Protein 2FMH (pdb70)

Secondary structure (DSSP, 8-state):
--TTPPEEEE-S-HHHHHHHHHHHHHTT---EEEESSHHHHHHHHTT----EEEEES--SSS-HHHHHHHHHHSTTTTT--EEEEESS--HHHHHHHHHHT-SEEEESS--HHHHHHHHHHHHHHHT-/--HHHHHHHT-

Structure (mmCIF, N/CA/C/O backbone):
data_2FMH
#
_entry.id   2FMH
#
_cell.length_a   197.802
_cell.length_b   197.802
_cell.length_c   197.802
_cell.angle_alpha   90.00
_cell.angle_beta   90.00
_cell.angle_gamma   90.00
#
_symmetry.space_group_name_H-M   'F 4 3 2'
#
loop_
_entity.id
_entity.type
_entity.pdbx_description
1 polymer 'Chemotaxis protein cheY'
2 polymer 'C-terminal 15-mer from Chemotaxis protein cheZ'
3 non-polymer 'MAGNESIUM ION'
4 non-polymer 'SULFATE ION'
5 non-polymer 'BERYLLIUM TRIFLUORIDE ION'
6 non-polymer 2-AMINO-2-HYDROXYMETHYL-PROPANE-1,3-DIOL
7 non-polymer GLYCEROL
8 water water
#
loop_
_atom_site.group_PDB
_atom_site.id
_atom_site.type_symbol
_atom_site.label_atom_id
_atom_site.label_alt_id
_atom_site.label_comp_id
_atom_site.label_asym_id
_atom_site.label_entity_id
_atom_site.label_seq_id
_atom_site.pdbx_PDB_ins_code
_atom_site.Cartn_x
_atom_site.Cartn_y
_atom_site.Cartn_z
_atom_site.occupancy
_atom_site.B_iso_or_equiv
_atom_site.auth_seq_id
_atom_site.auth_comp_id
_atom_site.auth_asym_id
_atom_site.auth_atom_id
_atom_site.pdbx_PDB_model_num
ATOM 1 N N . ALA A 1 2 ? 53.947 20.727 49.775 1.00 29.81 2 ALA A N 1
ATOM 2 C CA . ALA A 1 2 ? 53.393 21.067 48.443 1.00 29.33 2 ALA A CA 1
ATOM 3 C C . ALA A 1 2 ? 51.949 20.591 48.374 1.00 29.21 2 ALA A C 1
ATOM 4 O O . ALA A 1 2 ? 51.559 19.680 49.101 1.00 28.59 2 ALA A O 1
ATOM 6 N N . ASP A 1 3 ? 51.168 21.203 47.494 1.00 29.34 3 ASP A N 1
ATOM 7 C CA . ASP A 1 3 ? 49.755 20.896 47.394 1.00 30.21 3 ASP A CA 1
ATOM 8 C C . ASP A 1 3 ? 49.527 19.505 46.804 1.00 30.33 3 ASP A C 1
ATOM 9 O O . ASP A 1 3 ? 50.133 19.149 45.790 1.00 29.60 3 ASP A O 1
ATOM 14 N N . LYS A 1 4 ? 48.645 18.730 47.437 1.00 30.35 4 LYS A N 1
ATOM 15 C CA . LYS A 1 4 ? 48.230 17.423 46.885 1.00 30.21 4 LYS A CA 1
ATOM 16 C C . LYS A 1 4 ? 47.644 17.464 45.485 1.00 29.31 4 LYS A C 1
ATOM 17 O O . LYS A 1 4 ? 47.718 16.472 44.754 1.00 29.54 4 LYS A O 1
ATOM 23 N N . GLU A 1 5 ? 47.039 18.587 45.097 1.00 28.37 5 GLU A N 1
ATOM 24 C CA . GLU A 1 5 ? 46.452 18.685 43.763 1.00 28.77 5 GLU A CA 1
ATOM 25 C C . GLU A 1 5 ? 47.408 19.247 42.703 1.00 28.45 5 GLU A C 1
ATOM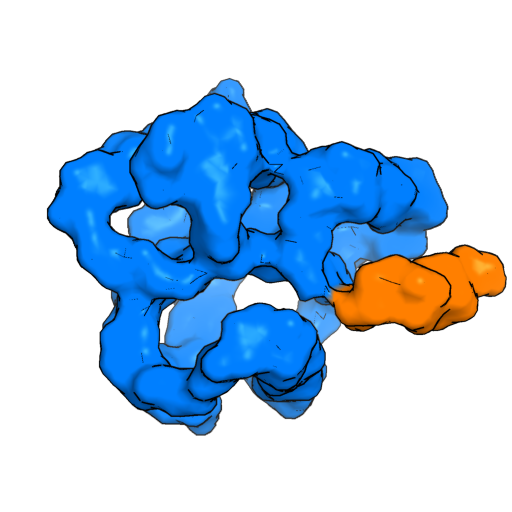 26 O O . GLU A 1 5 ? 46.989 19.540 41.580 1.00 28.10 5 GLU A O 1
ATOM 32 N N . LEU A 1 6 ? 48.677 19.413 43.060 1.00 28.25 6 LEU A N 1
ATOM 33 C CA . LEU A 1 6 ? 49.697 19.851 42.082 1.00 27.70 6 LEU A CA 1
ATOM 34 C C . LEU A 1 6 ? 49.568 18.985 40.838 1.00 27.10 6 LEU A C 1
ATOM 35 O O . LEU A 1 6 ? 49.519 17.761 40.953 1.00 26.84 6 LEU A O 1
ATOM 40 N N . LYS A 1 7 ? 49.476 19.607 39.660 1.00 26.38 7 LYS A N 1
ATOM 41 C CA . LYS A 1 7 ? 49.326 18.852 38.418 1.00 26.57 7 LYS A CA 1
ATOM 42 C C . LYS A 1 7 ? 50.685 18.467 37.792 1.00 25.97 7 LYS A C 1
ATOM 43 O O . LYS A 1 7 ? 51.509 19.340 37.451 1.00 25.01 7 LYS A O 1
ATOM 49 N N . PHE A 1 8 ? 50.896 17.160 37.647 1.00 24.58 8 PHE A N 1
ATOM 50 C CA . PHE A 1 8 ? 52.159 16.621 37.128 1.00 24.30 8 PHE A CA 1
ATOM 51 C C . PHE A 1 8 ? 52.008 16.223 35.676 1.00 24.47 8 PHE A C 1
ATOM 52 O O . PHE A 1 8 ? 50.969 15.701 35.274 1.00 24.62 8 PHE A O 1
ATOM 60 N N . LEU A 1 9 ? 53.060 16.432 34.885 1.00 24.37 9 LEU A N 1
ATOM 61 C CA . LEU A 1 9 ? 53.151 15.795 33.581 1.00 23.50 9 LEU A CA 1
ATOM 62 C C . LEU A 1 9 ? 54.292 14.799 33.640 1.00 23.51 9 LEU A C 1
ATOM 63 O O . LEU A 1 9 ? 55.412 15.159 33.993 1.00 23.04 9 LEU A O 1
ATOM 68 N N . VAL A 1 10 ? 53.993 13.543 33.313 1.00 23.32 10 VAL A N 1
ATOM 69 C CA . VAL A 1 10 ? 54.970 12.466 33.337 1.00 22.82 10 VAL A CA 1
ATOM 70 C C . VAL A 1 10 ? 55.316 12.160 31.882 1.00 23.04 10 VAL A C 1
ATOM 71 O O . VAL A 1 10 ? 54.429 11.826 31.084 1.00 23.36 10 VAL A O 1
ATOM 75 N N . VAL A 1 11 ? 56.589 12.316 31.529 1.00 22.02 11 VAL A N 1
ATOM 76 C CA . VAL A 1 11 ? 57.015 12.201 30.150 1.00 21.30 11 VAL A CA 1
ATOM 77 C C . VAL A 1 11 ? 57.989 11.029 29.991 1.00 21.55 11 VAL A C 1
ATOM 78 O O . VAL A 1 11 ? 59.022 10.985 30.627 1.00 20.27 11 VAL A O 1
ATOM 82 N N . ASP A 1 12 ? 57.641 10.064 29.136 1.00 21.56 12 ASP A N 1
ATOM 83 C CA . ASP A 1 12 ? 58.521 8.920 28.882 1.00 22.59 12 ASP A CA 1
ATOM 84 C C . ASP A 1 12 ? 57.987 8.283 27.615 1.00 23.36 12 ASP A C 1
ATOM 85 O O . ASP A 1 12 ? 56.782 8.256 27.408 1.00 23.04 12 ASP A O 1
ATOM 90 N N . ASP A 1 13 ? 58.881 7.793 26.765 1.00 25.07 13 ASP A N 1
ATOM 91 C CA . ASP A 1 13 ? 58.432 7.128 25.532 1.00 27.01 13 ASP A CA 1
ATOM 92 C C . ASP A 1 13 ? 57.930 5.677 25.775 1.00 27.80 13 ASP A C 1
ATOM 93 O O . ASP A 1 13 ? 57.377 5.033 24.867 1.00 28.43 13 ASP A O 1
ATOM 98 N N . PHE A 1 14 ? 58.115 5.177 26.993 1.00 28.10 14 PHE A N 1
ATOM 99 C CA . PHE A 1 14 ? 57.639 3.833 27.369 1.00 28.60 14 PHE A CA 1
ATOM 100 C C . PHE A 1 14 ? 56.418 3.959 28.237 1.00 27.85 14 PHE A C 1
ATOM 101 O O . PHE A 1 14 ? 56.488 4.503 29.336 1.00 26.57 14 PHE A O 1
ATOM 109 N N . SER A 1 15 ? 55.279 3.505 27.717 1.00 27.93 15 SER A N 1
ATOM 110 C CA . SER A 1 15 ? 53.996 3.649 28.417 1.00 28.20 15 SER A CA 1
ATOM 111 C C . SER A 1 15 ? 54.012 2.989 29.785 1.00 27.49 15 SER A C 1
ATOM 112 O O . SER A 1 15 ? 53.363 3.469 30.714 1.00 27.38 15 SER A O 1
ATOM 115 N N . THR A 1 16 ? 54.750 1.884 29.909 1.00 27.02 16 THR A N 1
ATOM 116 C CA . THR A 1 16 ? 54.811 1.160 31.173 1.00 26.21 16 THR A CA 1
ATOM 117 C C . THR A 1 16 ? 55.536 1.991 32.231 1.00 25.52 16 THR A C 1
ATOM 118 O O . THR A 1 16 ? 55.093 2.047 33.379 1.00 25.29 16 THR A O 1
ATOM 122 N N . MET A 1 17 ? 56.638 2.637 31.850 1.00 24.54 17 MET A N 1
ATOM 123 C CA . MET A 1 17 ? 57.331 3.519 32.792 1.00 24.43 17 MET A CA 1
ATOM 124 C C . MET A 1 17 ? 56.436 4.690 33.234 1.00 23.75 17 MET A C 1
ATOM 125 O O . MET A 1 17 ? 56.427 5.043 34.407 1.00 23.85 17 MET A O 1
ATOM 130 N N . ARG A 1 18 ? 55.680 5.291 32.311 1.00 23.29 18 ARG A N 1
ATOM 131 C CA . ARG A 1 18 ? 54.748 6.357 32.714 1.00 23.58 18 ARG A CA 1
ATOM 132 C C . ARG A 1 18 ? 53.705 5.879 33.710 1.00 24.71 18 ARG A C 1
ATOM 133 O O . ARG A 1 18 ? 53.398 6.566 34.687 1.00 24.44 18 ARG A O 1
ATOM 141 N N . ARG A 1 19 ? 53.145 4.699 33.447 1.00 25.23 19 ARG A N 1
ATOM 142 C CA . ARG A 1 19 ? 52.164 4.105 34.355 1.00 26.88 19 ARG A CA 1
ATOM 143 C C . ARG A 1 19 ? 52.778 3.918 35.731 1.00 25.43 19 ARG A C 1
ATOM 144 O O . ARG A 1 19 ? 52.148 4.230 36.750 1.00 25.38 19 ARG A O 1
ATOM 152 N N . ILE A 1 20 ? 54.011 3.410 35.766 1.00 24.31 20 ILE A N 1
ATOM 153 C CA . ILE A 1 20 ? 54.704 3.178 37.015 1.00 23.97 20 ILE A CA 1
ATOM 154 C C . ILE A 1 20 ? 54.923 4.479 37.812 1.00 23.78 20 ILE A C 1
ATOM 155 O O . ILE A 1 20 ? 54.669 4.542 39.005 1.00 23.68 20 ILE A O 1
ATOM 160 N N . VAL A 1 21 ? 55.404 5.517 37.139 1.00 23.27 21 VAL A N 1
ATOM 161 C CA . VAL A 1 21 ? 55.649 6.784 37.807 1.00 22.49 21 VAL A CA 1
ATOM 162 C C . VAL A 1 21 ? 54.335 7.377 38.322 1.00 23.22 21 VAL A C 1
ATOM 163 O O . VAL A 1 21 ? 54.273 7.874 39.429 1.00 22.48 21 VAL A O 1
ATOM 167 N N . ARG A 1 22 ? 53.300 7.336 37.488 1.00 24.66 22 ARG A N 1
ATOM 168 C CA . ARG A 1 22 ? 51.987 7.817 37.860 1.00 25.95 22 ARG A CA 1
ATOM 169 C C . ARG A 1 22 ? 51.459 7.084 39.101 1.00 26.62 22 ARG A C 1
ATOM 170 O O . ARG A 1 22 ? 50.848 7.709 39.986 1.00 25.71 22 ARG A O 1
ATOM 178 N N . ASN A 1 23 ? 51.683 5.764 39.145 1.00 26.19 23 ASN A N 1
ATOM 179 C CA . ASN A 1 23 ? 51.301 4.927 40.296 1.00 26.68 23 ASN A CA 1
ATOM 180 C C . ASN A 1 23 ? 52.090 5.288 41.552 1.00 26.36 23 ASN A C 1
ATOM 181 O O . ASN A 1 23 ? 51.542 5.292 42.647 1.00 26.07 23 ASN A O 1
ATOM 186 N N . LEU A 1 24 ? 53.379 5.587 41.399 1.00 24.72 24 LEU A N 1
ATOM 187 C CA . LEU A 1 24 ? 54.179 6.029 42.547 1.00 24.65 24 LEU A CA 1
ATOM 188 C C . LEU A 1 24 ? 53.681 7.379 43.053 1.00 24.38 24 LEU A C 1
ATOM 189 O O . LEU A 1 24 ? 53.542 7.577 44.256 1.00 25.16 24 LEU A O 1
ATOM 194 N N . LEU A 1 25 ? 53.418 8.303 42.131 1.00 24.31 25 LEU A N 1
ATOM 195 C CA . LEU A 1 25 ? 52.836 9.600 42.505 1.00 23.94 25 LEU A CA 1
ATOM 196 C C . LEU A 1 25 ? 51.550 9.408 43.328 1.00 24.87 25 LEU A C 1
ATOM 197 O O . LEU A 1 25 ? 51.416 9.971 44.418 1.00 24.81 25 LEU A O 1
ATOM 202 N N . LYS A 1 26 ? 50.641 8.581 42.819 1.00 25.95 26 LYS A N 1
ATOM 203 C CA . LYS A 1 26 ? 49.414 8.221 43.551 1.00 27.93 26 LYS A CA 1
ATOM 204 C C . LYS A 1 26 ? 49.686 7.676 44.953 1.00 28.07 26 LYS A C 1
ATOM 205 O O . LYS A 1 26 ? 49.019 8.060 45.925 1.00 28.68 26 LYS A O 1
ATOM 211 N N . GLU A 1 27 ? 50.655 6.771 45.064 1.00 28.32 27 GLU A N 1
ATOM 212 C CA . GLU A 1 27 ? 51.053 6.234 46.353 1.00 29.31 27 GLU A CA 1
ATOM 213 C C . GLU A 1 27 ? 51.460 7.318 47.366 1.00 28.51 27 GLU A C 1
ATOM 214 O O . GLU A 1 27 ? 51.277 7.153 48.573 1.00 28.92 27 GLU A O 1
ATOM 220 N N . LEU A 1 28 ? 52.005 8.427 46.859 1.00 27.60 28 LEU A N 1
ATOM 221 C CA . LEU A 1 28 ? 52.415 9.576 47.665 1.00 26.15 28 LEU A CA 1
ATOM 222 C C . LEU A 1 28 ? 51.289 10.590 47.873 1.00 26.29 28 LEU A C 1
ATOM 223 O O . LEU A 1 28 ? 51.488 11.595 48.558 1.00 26.43 28 LEU A O 1
ATOM 228 N N . GLY A 1 29 ? 50.145 10.371 47.231 1.00 25.93 29 GLY A N 1
ATOM 229 C CA . GLY A 1 29 ? 49.009 11.274 47.400 1.00 26.35 29 GLY A CA 1
ATOM 230 C C . GLY A 1 29 ? 48.789 12.275 46.289 1.00 26.72 29 GLY A C 1
ATOM 231 O O . GLY A 1 29 ? 47.884 13.111 46.385 1.00 27.12 29 GLY A O 1
ATOM 232 N N . PHE A 1 30 ? 49.622 12.214 45.246 1.00 26.31 30 PHE A N 1
ATOM 233 C CA . PHE A 1 30 ? 49.484 13.077 44.071 1.00 26.69 30 PHE A CA 1
ATOM 234 C C . PHE A 1 30 ? 48.667 12.366 43.006 1.00 27.42 30 PHE A C 1
ATOM 235 O O . PHE A 1 30 ? 49.173 11.497 42.294 1.00 27.59 30 PHE A O 1
ATOM 243 N N . ASN A 1 31 ? 47.399 12.749 42.901 1.00 28.08 31 ASN A N 1
ATOM 244 C CA . ASN A 1 31 ? 46.451 12.101 41.994 1.00 28.85 31 ASN A CA 1
ATOM 245 C C . ASN A 1 31 ? 46.267 12.840 40.659 1.00 28.98 31 ASN A C 1
ATOM 246 O O . ASN A 1 31 ? 45.679 12.299 39.710 1.00 29.32 31 ASN A O 1
ATOM 251 N N . ASN A 1 32 ? 46.766 14.078 40.587 1.00 29.36 32 ASN A N 1
ATOM 252 C CA . ASN A 1 32 ? 46.549 14.950 39.426 1.00 29.10 32 ASN A CA 1
ATOM 253 C C . ASN A 1 32 ? 47.709 14.821 38.437 1.00 28.94 32 ASN A C 1
ATOM 254 O O . ASN A 1 32 ? 48.645 15.613 38.449 1.00 27.96 32 ASN A O 1
ATOM 259 N N . VAL A 1 33 ? 47.642 13.813 37.573 1.00 28.89 33 VAL A N 1
ATOM 260 C CA . VAL A 1 33 ? 48.804 13.416 36.766 1.00 28.79 33 VAL A CA 1
ATOM 261 C C . VAL A 1 33 ? 48.352 13.127 35.364 1.00 29.80 33 VAL A C 1
ATOM 262 O O . VAL A 1 33 ? 47.366 12.383 35.167 1.00 30.84 33 VAL A O 1
ATOM 266 N N . GLU A 1 34 ? 49.049 13.721 34.396 1.00 29.40 34 GLU A N 1
ATOM 267 C CA . GLU A 1 34 ? 48.841 13.436 32.976 1.00 30.26 34 GLU A CA 1
ATOM 268 C C . GLU A 1 34 ? 50.137 12.943 32.357 1.00 29.43 34 GLU A C 1
ATOM 269 O O . GLU A 1 34 ? 51.202 13.050 32.976 1.00 29.57 34 GLU A O 1
ATOM 275 N N . GLU A 1 35 ? 50.043 12.391 31.154 1.00 28.57 35 GLU A N 1
ATOM 276 C CA . GLU A 1 35 ? 51.170 11.713 30.517 1.00 28.29 35 GLU A CA 1
ATOM 277 C C . GLU A 1 35 ? 51.489 12.290 29.149 1.00 27.79 35 GLU A C 1
ATOM 278 O O . GLU A 1 35 ? 50.608 12.817 28.489 1.00 27.58 35 GLU A O 1
ATOM 284 N N . ALA A 1 36 ? 52.746 12.149 28.728 1.00 27.07 36 ALA A N 1
ATOM 285 C CA . ALA A 1 36 ? 53.195 12.558 27.406 1.00 27.39 36 ALA A CA 1
ATOM 286 C C . ALA A 1 36 ? 54.246 11.569 26.984 1.00 27.23 36 ALA A C 1
ATOM 287 O O . ALA A 1 36 ? 54.962 11.049 27.830 1.00 27.49 36 ALA A O 1
ATOM 289 N N . GLU A 1 37 ? 54.364 11.319 25.684 1.00 27.63 37 GLU A N 1
ATOM 290 C CA . GLU A 1 37 ? 55.227 10.239 25.185 1.00 28.44 37 GLU A CA 1
ATOM 291 C C . GLU A 1 37 ? 56.571 10.674 24.622 1.00 27.60 37 GLU A C 1
ATOM 292 O O . GLU A 1 37 ? 57.430 9.842 24.309 1.00 26.89 37 GLU A O 1
ATOM 298 N N . ASP A 1 38 ? 56.755 11.986 24.487 1.00 27.40 38 ASP A N 1
ATOM 299 C CA . ASP A 1 38 ? 58.056 12.559 24.126 1.00 27.30 38 ASP A CA 1
ATOM 300 C C . ASP A 1 38 ? 57.989 14.074 24.365 1.00 26.59 38 ASP A C 1
ATOM 301 O O . ASP A 1 38 ? 56.981 14.567 24.844 1.00 26.44 38 ASP A O 1
ATOM 306 N N . GLY A 1 39 ? 59.056 14.792 24.036 1.00 27.12 39 GLY A N 1
ATOM 307 C CA . GLY A 1 39 ? 59.146 16.222 24.339 1.00 27.28 39 GLY A CA 1
ATOM 308 C C . GLY A 1 39 ? 58.190 17.058 23.518 1.00 28.23 39 GLY A C 1
ATOM 309 O O . GLY A 1 39 ? 57.681 18.062 23.998 1.00 27.70 39 GLY A O 1
ATOM 310 N N . VAL A 1 40 ? 57.922 16.623 22.281 1.00 28.32 40 VAL A N 1
ATOM 311 C CA . VAL A 1 40 ? 56.972 17.322 21.407 1.00 29.55 40 VAL A CA 1
ATOM 312 C C . VAL A 1 40 ? 55.563 17.163 21.950 1.00 29.42 40 VAL A C 1
ATOM 313 O O . VAL A 1 40 ? 54.835 18.141 22.155 1.00 29.91 40 VAL A O 1
ATOM 317 N N . ASP A 1 41 ? 55.187 15.915 22.226 1.00 30.13 41 ASP A N 1
ATOM 318 C CA . ASP A 1 41 ? 53.914 15.617 22.871 1.00 29.72 41 ASP A CA 1
ATOM 319 C C . ASP A 1 41 ? 53.767 16.388 24.200 1.00 28.93 41 ASP A C 1
ATOM 320 O O . ASP A 1 41 ? 52.691 16.894 24.515 1.00 28.38 41 ASP A O 1
ATOM 325 N N . ALA A 1 42 ? 54.859 16.477 24.967 1.00 28.27 42 ALA A N 1
ATOM 326 C CA . ALA A 1 42 ? 54.848 17.168 26.266 1.00 27.71 42 ALA A CA 1
ATOM 327 C C . ALA A 1 42 ? 54.481 18.645 26.088 1.00 27.79 42 ALA A C 1
ATOM 328 O O . ALA A 1 42 ? 53.582 19.160 26.761 1.00 26.84 42 ALA A O 1
ATOM 330 N N . LEU A 1 43 ? 55.165 19.301 25.164 1.00 29.40 43 LEU A N 1
ATOM 331 C CA . LEU A 1 43 ? 54.925 20.732 24.901 1.00 31.38 43 LEU A CA 1
ATOM 332 C C . LEU A 1 43 ? 53.515 21.032 24.414 1.00 32.57 43 LEU A C 1
ATOM 333 O O . LEU A 1 43 ? 52.901 22.029 24.816 1.00 33.60 43 LEU A O 1
ATOM 338 N N . ASN A 1 44 ? 52.989 20.154 23.568 1.00 34.28 44 ASN A N 1
ATOM 339 C CA . ASN A 1 44 ? 51.571 20.168 23.214 1.00 35.01 44 ASN A CA 1
ATOM 340 C C . ASN A 1 44 ? 50.635 20.153 24.401 1.00 35.41 44 ASN A C 1
ATOM 341 O O . ASN A 1 44 ? 49.704 20.963 24.504 1.00 35.83 44 ASN A O 1
ATOM 346 N N . LYS A 1 45 ? 50.871 19.215 25.309 1.00 34.66 45 LYS A N 1
ATOM 347 C CA . LYS A 1 45 ? 49.980 19.046 26.436 1.00 34.69 45 LYS A CA 1
ATOM 348 C C . LYS A 1 45 ? 50.126 20.187 27.434 1.00 33.71 45 LYS A C 1
ATOM 349 O O . LYS A 1 45 ? 49.157 20.562 28.100 1.00 33.60 45 LYS A O 1
ATOM 355 N N . LEU A 1 46 ? 51.322 20.764 27.506 1.00 33.08 46 LEU A N 1
ATOM 356 C CA . LEU A 1 46 ? 51.587 21.878 28.421 1.00 32.90 46 LEU A CA 1
ATOM 357 C C . LEU A 1 46 ? 50.783 23.143 28.074 1.00 33.67 46 LEU A C 1
ATOM 358 O O . LEU A 1 46 ? 50.446 23.932 28.958 1.00 33.20 46 LEU A O 1
ATOM 363 N N . GLN A 1 47 ? 50.463 23.312 26.794 1.00 34.52 47 GLN A N 1
ATOM 364 C CA . GLN A 1 47 ? 49.637 24.444 26.327 1.00 36.19 47 GLN A CA 1
ATOM 365 C C . GLN A 1 47 ? 48.258 24.500 26.987 1.00 36.44 47 GLN A C 1
ATOM 366 O O . GLN A 1 47 ? 47.636 25.558 27.042 1.00 37.36 47 GLN A O 1
ATOM 372 N N . ALA A 1 48 ? 47.774 23.360 27.475 1.00 36.87 48 ALA A N 1
ATOM 373 C CA . ALA A 1 48 ? 46.510 23.300 28.204 1.00 36.64 48 ALA A CA 1
ATOM 374 C C . ALA A 1 48 ? 46.559 24.133 29.476 1.00 36.61 48 ALA A C 1
ATOM 375 O O . ALA A 1 48 ? 45.514 24.520 30.020 1.00 37.02 48 ALA A O 1
ATOM 377 N N . GLY A 1 49 ? 47.776 24.394 29.954 1.00 35.57 49 GLY A N 1
ATOM 378 C CA . GLY A 1 49 ? 47.986 25.191 31.154 1.00 34.05 49 GLY A CA 1
ATOM 379 C C . GLY A 1 49 ? 47.730 24.420 32.432 1.00 33.22 49 GLY A C 1
ATOM 380 O O . GLY A 1 49 ? 47.256 23.280 32.417 1.00 33.85 49 GLY A O 1
ATOM 381 N N . GLY A 1 50 ? 48.052 25.051 33.548 1.00 31.66 50 GLY A N 1
ATOM 382 C CA . GLY A 1 50 ? 47.724 24.499 34.837 1.00 30.47 50 GLY A CA 1
ATOM 383 C C . GLY A 1 50 ? 48.748 23.527 35.377 1.00 29.18 50 GLY A C 1
ATOM 384 O O . GLY A 1 50 ? 48.663 23.136 36.544 1.00 29.52 50 GLY A O 1
ATOM 385 N N . PHE A 1 51 ? 49.726 23.141 34.556 1.00 28.06 51 PHE A N 1
ATOM 386 C CA . PHE A 1 51 ? 50.738 22.173 35.023 1.00 27.31 51 PHE A CA 1
ATOM 387 C C . PHE A 1 51 ? 51.678 22.772 36.053 1.00 26.29 51 PHE A C 1
ATOM 388 O O . PHE A 1 51 ? 52.088 23.921 35.923 1.00 25.88 51 PHE A O 1
ATOM 396 N N . GLY A 1 52 ? 52.034 21.987 37.065 1.00 24.45 52 GLY A N 1
ATOM 397 C CA . GLY A 1 52 ? 52.874 22.499 38.121 1.00 23.42 52 GLY A CA 1
ATOM 398 C C . GLY A 1 52 ? 54.166 21.757 38.372 1.00 21.70 52 GLY A C 1
ATOM 399 O O . GLY A 1 52 ? 54.967 22.178 39.191 1.00 21.87 52 GLY A O 1
ATOM 400 N N . PHE A 1 53 ? 54.391 20.653 37.663 1.00 21.37 53 PHE A N 1
ATOM 401 C CA . PHE A 1 53 ? 55.569 19.841 37.910 1.00 20.62 53 PHE A CA 1
ATOM 402 C C . PHE A 1 53 ? 55.741 18.889 36.736 1.00 20.96 53 PHE A C 1
ATOM 403 O O . PHE A 1 53 ? 54.768 18.287 36.259 1.00 21.80 53 PHE A O 1
ATOM 411 N N . ILE A 1 54 ? 56.969 18.786 36.244 1.00 20.27 54 ILE A N 1
ATOM 412 C CA . ILE A 1 54 ? 57.282 17.867 35.146 1.00 20.72 54 ILE A CA 1
ATOM 413 C C . ILE A 1 54 ? 58.247 16.798 35.635 1.00 20.32 54 ILE A C 1
ATOM 414 O O . ILE A 1 54 ? 59.223 17.108 36.320 1.00 19.09 54 ILE A O 1
ATOM 419 N N . ILE A 1 55 ? 57.974 15.548 35.262 1.00 19.53 55 ILE A N 1
ATOM 420 C CA . ILE A 1 55 ? 58.934 14.461 35.451 1.00 19.90 55 ILE A CA 1
ATOM 421 C C . ILE A 1 55 ? 59.228 13.917 34.060 1.00 20.34 55 ILE A C 1
ATOM 422 O O . ILE A 1 55 ? 58.317 13.470 33.362 1.00 21.87 55 ILE A O 1
ATOM 427 N N . SER A 1 56 ? 60.483 13.997 33.636 1.00 20.65 56 SER A N 1
ATOM 428 C CA . SER A 1 56 ? 60.840 13.624 32.269 1.00 20.71 56 SER A CA 1
ATOM 429 C C . SER A 1 56 ? 61.994 12.643 32.192 1.00 20.63 56 SER A C 1
ATOM 430 O O . SER A 1 56 ? 63.015 12.780 32.855 1.00 20.05 56 SER A O 1
ATOM 433 N N . ASP A 1 57 ? 61.798 11.650 31.342 1.00 20.64 57 ASP A N 1
ATOM 434 C CA . ASP A 1 57 ? 62.849 10.763 30.849 1.00 21.80 57 ASP A CA 1
ATOM 435 C C . ASP A 1 57 ? 63.863 11.545 30.020 1.00 22.52 57 ASP A C 1
ATOM 436 O O . ASP A 1 57 ? 63.552 12.609 29.476 1.00 21.67 57 ASP A O 1
ATOM 441 N N . TRP A 1 58 ? 65.056 10.998 29.885 1.00 24.51 58 TRP A N 1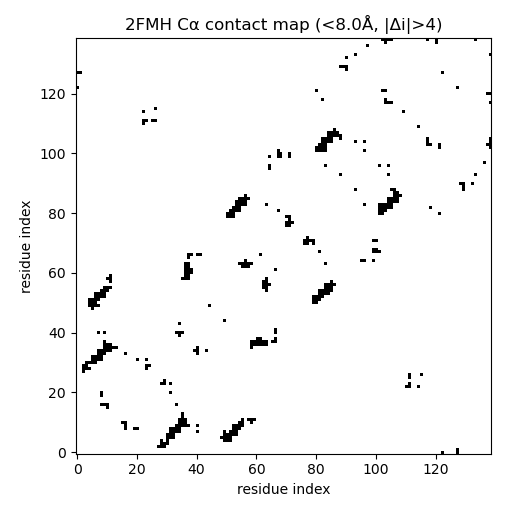
ATOM 442 C CA . TRP A 1 58 ? 66.073 11.611 29.033 1.00 27.42 58 TRP A CA 1
ATOM 443 C C . TRP A 1 58 ? 65.946 11.161 27.571 1.00 27.77 58 TRP A C 1
ATOM 444 O O . TRP A 1 58 ? 65.720 11.974 26.689 1.00 29.17 58 TRP A O 1
ATOM 455 N N . ASN A 1 59 ? 66.065 9.863 27.317 1.00 27.14 59 ASN A N 1
ATOM 456 C CA . ASN A 1 59 ? 66.096 9.343 25.944 1.00 27.19 59 ASN A CA 1
ATOM 457 C C . ASN A 1 59 ? 64.702 9.129 25.374 1.00 26.50 59 ASN A C 1
ATOM 458 O O . ASN A 1 59 ? 63.978 8.232 25.802 1.00 26.00 59 ASN A O 1
ATOM 467 N N . MET A 1 60 ? 64.305 10.016 24.460 1.00 25.85 60 MET A N 1
ATOM 468 C CA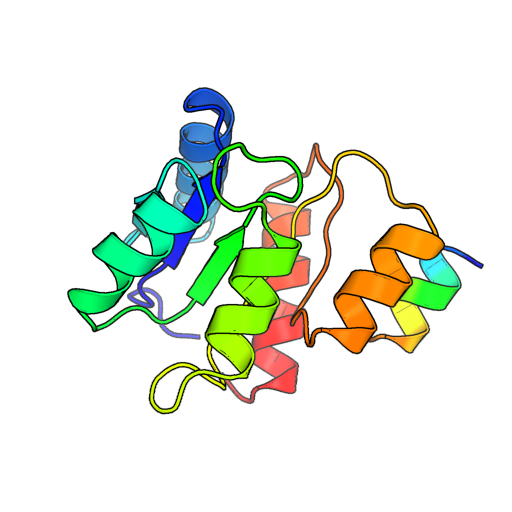 . MET A 1 60 ? 62.999 9.961 23.794 1.00 25.95 60 MET A CA 1
ATOM 469 C C . MET A 1 60 ? 63.144 10.425 22.347 1.00 27.47 60 MET A C 1
ATOM 470 O O . MET A 1 60 ? 64.025 11.256 22.048 1.00 27.34 60 MET A O 1
ATOM 475 N N . PRO A 1 61 ? 62.298 9.893 21.441 1.00 28.21 61 PRO A N 1
ATOM 476 C CA . PRO A 1 61 ? 62.365 10.327 20.044 1.00 28.80 61 PRO A CA 1
ATOM 477 C C . PRO A 1 61 ? 61.716 11.683 19.853 1.00 28.95 61 PRO A C 1
ATOM 478 O O . PRO A 1 61 ? 60.902 12.109 20.695 1.00 29.02 61 PRO A O 1
ATOM 482 N N . ASN A 1 62 ? 62.053 12.343 18.743 1.00 29.10 62 ASN A N 1
ATOM 483 C CA . ASN A 1 62 ? 61.423 13.606 18.322 1.00 29.86 62 ASN A CA 1
ATOM 484 C C . ASN A 1 62 ? 61.987 14.786 19.115 1.00 30.17 62 ASN A C 1
ATOM 485 O O . ASN A 1 62 ? 62.648 15.664 18.548 1.00 31.03 62 ASN A O 1
ATOM 490 N N . MET A 1 63 ? 61.766 14.785 20.429 1.00 28.87 63 MET A N 1
ATOM 491 C CA . MET A 1 63 ? 62.493 15.692 21.327 1.00 27.35 63 MET A CA 1
ATOM 492 C C . MET A 1 63 ? 62.814 14.934 22.601 1.00 26.42 63 MET A C 1
ATOM 493 O O . MET A 1 63 ? 61.914 14.372 23.208 1.00 26.14 63 MET A O 1
ATOM 502 N N . ASP A 1 64 ? 64.092 14.885 22.962 1.00 25.90 64 ASP A N 1
ATOM 503 C CA . ASP A 1 64 ? 64.526 14.190 24.174 1.00 24.91 64 ASP A CA 1
ATOM 504 C C . ASP A 1 64 ? 64.307 15.054 25.420 1.00 24.38 64 ASP A C 1
ATOM 505 O O . ASP A 1 64 ? 63.771 16.183 25.316 1.00 24.05 64 ASP A O 1
ATOM 510 N N . GLY A 1 65 ? 64.655 14.504 26.582 1.00 23.43 65 GLY A N 1
ATOM 511 C CA . GLY A 1 65 ? 64.343 15.151 27.875 1.00 22.15 65 GLY A CA 1
ATOM 512 C C . GLY A 1 65 ? 65.186 16.402 28.107 1.00 21.40 65 GLY A C 1
ATOM 513 O O . GLY A 1 65 ? 64.709 17.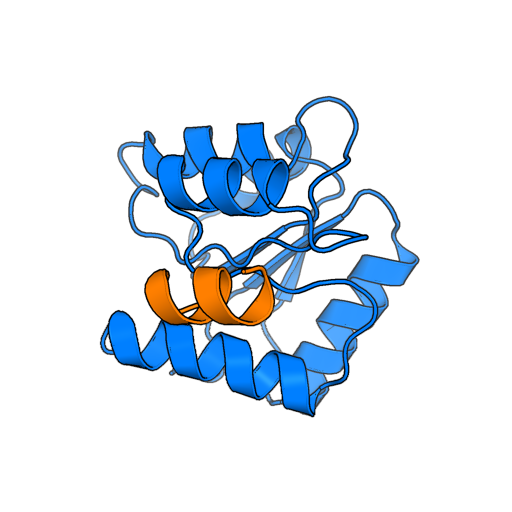368 28.696 1.00 21.20 65 GLY A O 1
ATOM 514 N N . LEU A 1 66 ? 66.429 16.387 27.637 1.00 20.84 66 LEU A N 1
ATOM 515 C CA . LEU A 1 66 ? 67.310 17.552 27.755 1.00 21.23 66 LEU A CA 1
ATOM 516 C C . LEU A 1 66 ? 66.805 18.695 26.884 1.00 20.40 66 LEU A C 1
ATOM 517 O O . LEU A 1 66 ? 66.793 19.841 27.306 1.00 19.62 66 LEU A O 1
ATOM 522 N N . GLU A 1 67 ? 66.408 18.368 25.661 1.00 19.41 67 GLU A N 1
ATOM 523 C CA . GLU A 1 67 ? 65.814 19.343 24.750 1.00 19.74 67 GLU A CA 1
ATOM 524 C C . GLU A 1 67 ? 64.530 19.917 25.324 1.00 19.42 67 GLU A C 1
ATOM 525 O O . GLU A 1 67 ? 64.291 21.126 25.234 1.00 19.66 67 GLU A O 1
ATOM 531 N N . LEU A 1 68 ? 63.692 19.053 25.909 1.00 18.46 68 LEU A N 1
ATOM 532 C CA . LEU A 1 68 ? 62.482 19.496 26.592 1.00 17.65 68 LEU A CA 1
ATOM 533 C C . LEU A 1 68 ? 62.777 20.454 27.743 1.00 16.73 68 LEU A C 1
ATOM 534 O O . LEU A 1 68 ? 62.160 21.501 27.851 1.00 16.16 68 LEU A O 1
ATOM 539 N N . LEU A 1 69 ? 63.681 20.047 28.623 1.00 16.03 69 LEU A N 1
ATOM 540 C CA . LEU A 1 69 ? 64.074 20.866 29.770 1.00 16.17 69 LEU A CA 1
ATOM 541 C C . LEU A 1 69 ? 64.570 22.263 29.333 1.00 16.18 69 LEU A C 1
ATOM 542 O O . LEU A 1 69 ? 64.152 23.276 29.895 1.00 16.78 69 LEU A O 1
ATOM 547 N N . LYS A 1 70 ? 65.495 22.310 28.370 1.00 16.10 70 LYS A N 1
ATOM 548 C CA . LYS A 1 70 ? 66.001 23.595 27.886 1.00 16.60 70 LYS A CA 1
ATOM 549 C C . LYS A 1 70 ? 64.859 24.465 27.331 1.00 17.30 70 LYS A C 1
ATOM 550 O O . LYS A 1 70 ? 64.796 25.664 27.595 1.00 16.22 70 LYS A O 1
ATOM 556 N N . THR A 1 71 ? 63.952 23.857 26.566 1.00 17.19 71 THR A N 1
ATOM 557 C CA . THR A 1 71 ? 62.809 24.602 26.009 1.00 17.44 71 THR A CA 1
ATOM 558 C C . THR A 1 71 ? 61.920 25.208 27.110 1.00 18.23 71 THR A C 1
ATOM 559 O O . THR A 1 71 ? 61.538 26.379 27.031 1.00 18.05 71 THR A O 1
ATOM 563 N N . ILE A 1 72 ? 61.571 24.394 28.107 1.00 18.04 72 ILE A N 1
ATOM 564 C CA . ILE A 1 72 ? 60.799 24.866 29.256 1.00 18.70 72 ILE A CA 1
ATOM 565 C C . ILE A 1 72 ? 61.531 26.006 29.995 1.00 18.19 72 ILE A C 1
ATOM 566 O O . ILE A 1 72 ? 60.940 27.059 30.274 1.00 18.73 72 ILE A O 1
ATOM 571 N N . ARG A 1 73 ? 62.812 25.808 30.298 1.00 18.14 73 ARG A N 1
ATOM 572 C CA . ARG A 1 73 ? 63.593 26.830 31.004 1.00 18.23 73 ARG A CA 1
ATOM 573 C C . ARG A 1 73 ? 63.700 28.153 30.228 1.00 18.93 73 ARG A C 1
ATOM 574 O O . ARG A 1 73 ? 63.768 29.223 30.840 1.00 18.92 73 ARG A O 1
ATOM 582 N N . ALA A 1 74 ? 63.723 28.084 28.900 1.00 18.58 74 ALA A N 1
ATOM 583 C CA . ALA A 1 74 ? 63.838 29.314 28.072 1.00 19.75 74 ALA A CA 1
ATOM 584 C C . ALA A 1 74 ? 62.493 29.934 27.668 1.00 20.13 74 ALA A C 1
ATOM 585 O O . ALA A 1 74 ? 62.454 30.997 26.997 1.00 19.66 74 ALA A O 1
ATOM 587 N N . ASP A 1 75 ? 61.403 29.260 28.048 1.00 21.11 75 ASP A N 1
ATOM 588 C CA . ASP A 1 75 ? 60.034 29.658 27.685 1.00 22.74 75 ASP A CA 1
ATOM 589 C C . ASP A 1 75 ? 59.557 30.792 28.585 1.00 23.99 75 ASP A C 1
ATOM 590 O O . ASP A 1 75 ? 59.774 30.738 29.798 1.00 23.80 75 ASP A O 1
ATOM 595 N N . SER A 1 76 ? 58.872 31.780 27.987 1.00 24.28 76 SER A N 1
ATOM 596 C CA . SER A 1 76 ? 58.368 32.952 28.714 1.00 25.60 76 SER A CA 1
ATOM 597 C C . SER A 1 76 ? 57.470 32.579 29.892 1.00 25.37 76 SER A C 1
ATOM 598 O O . SER A 1 76 ? 57.652 33.099 30.995 1.00 26.43 76 SER A O 1
ATOM 601 N N . ALA A 1 77 ? 56.540 31.660 29.664 1.00 25.48 77 ALA A N 1
ATOM 602 C CA . ALA A 1 77 ? 55.546 31.279 30.684 1.00 25.74 77 ALA A CA 1
ATOM 603 C C . ALA A 1 77 ? 56.011 30.185 31.643 1.00 26.16 77 ALA A C 1
ATOM 604 O O . ALA A 1 77 ? 55.647 30.197 32.822 1.00 27.24 77 ALA A O 1
ATOM 606 N N . MET A 1 78 ? 56.836 29.256 31.153 1.00 25.30 78 MET A N 1
ATOM 607 C CA . MET A 1 78 ? 57.132 28.028 31.885 1.00 25.69 78 MET A CA 1
ATOM 608 C C . MET A 1 78 ? 58.505 27.947 32.544 1.00 24.20 78 MET A C 1
ATOM 609 O O . MET A 1 78 ? 58.861 26.903 33.084 1.00 23.45 78 MET A O 1
ATOM 614 N N . SER A 1 79 ? 59.259 29.044 32.528 1.00 23.12 79 SER A N 1
ATOM 615 C CA . SER A 1 79 ? 60.693 29.018 32.861 1.00 21.89 79 SER A CA 1
ATOM 616 C C . SER A 1 79 ? 61.043 28.482 34.257 1.00 21.84 79 SER A C 1
ATOM 617 O O . SER A 1 79 ? 62.111 27.908 34.452 1.00 21.67 79 SER A O 1
ATOM 620 N N . ALA A 1 80 ? 60.144 28.657 35.217 1.00 21.68 80 ALA A N 1
ATOM 621 C CA . ALA A 1 80 ? 60.390 28.226 36.583 1.00 21.77 80 ALA A CA 1
ATOM 622 C C . ALA A 1 80 ? 59.717 26.896 36.961 1.00 22.15 80 ALA A C 1
ATOM 623 O O . ALA A 1 80 ? 59.844 26.464 38.104 1.00 22.02 80 ALA A O 1
ATOM 625 N N . LEU A 1 81 ? 59.041 26.230 36.018 1.00 21.25 81 LEU A N 1
ATOM 626 C CA . LEU A 1 81 ? 58.422 24.931 36.326 1.00 21.26 81 LEU A CA 1
ATOM 627 C C . LEU A 1 81 ? 59.442 23.946 36.870 1.00 20.49 81 LEU A C 1
ATOM 628 O O . LEU A 1 81 ? 60.532 23.836 36.338 1.00 20.41 81 LEU A O 1
ATOM 633 N N . PRO A 1 82 ? 59.096 23.231 37.952 1.00 20.35 82 PRO A N 1
ATOM 634 C CA . PRO A 1 82 ? 59.977 22.196 38.433 1.00 19.83 82 PRO A CA 1
ATOM 635 C C . PRO A 1 82 ? 60.072 21.101 37.385 1.00 19.64 82 PRO A C 1
ATOM 636 O O . PRO A 1 82 ? 59.049 20.742 36.781 1.00 20.18 82 PRO A O 1
ATOM 640 N N . VAL A 1 83 ? 61.283 20.590 37.158 1.00 19.47 83 VAL A N 1
ATOM 641 C CA . VAL A 1 83 ? 61.488 19.467 36.229 1.00 18.85 83 VAL A CA 1
ATOM 642 C C . VAL A 1 83 ? 62.435 18.470 36.888 1.00 18.88 83 VAL A C 1
ATOM 643 O O . VAL A 1 83 ? 63.581 18.774 37.147 1.00 19.73 83 VAL A O 1
ATOM 647 N N . LEU A 1 84 ? 61.926 17.284 37.166 1.00 18.65 84 LEU A N 1
ATOM 648 C CA . LEU A 1 84 ? 62.731 16.199 37.697 1.00 18.70 84 LEU A CA 1
ATOM 649 C C . LEU A 1 84 ? 63.127 15.324 36.509 1.00 18.01 84 LEU A C 1
ATOM 650 O O . LEU A 1 84 ? 62.259 14.764 35.823 1.00 18.21 84 LEU A O 1
ATOM 655 N N A MET A 1 85 ? 64.422 15.260 36.238 0.50 17.99 85 MET A N 1
ATOM 656 N N B MET A 1 85 ? 64.427 15.143 36.304 0.50 19.61 85 MET A N 1
ATOM 657 C CA A MET A 1 85 ? 64.924 14.481 35.104 0.50 17.90 85 MET A CA 1
ATOM 658 C CA B MET A 1 85 ? 64.898 14.123 35.348 0.50 20.78 85 MET A CA 1
ATOM 659 C C A MET A 1 85 ? 65.231 13.052 35.526 0.50 18.24 85 MET A C 1
ATOM 660 C C B MET A 1 85 ? 64.821 12.724 35.967 0.50 21.70 85 MET A C 1
ATOM 661 O O A MET A 1 85 ? 65.819 12.819 36.587 0.50 18.17 85 MET A O 1
ATOM 662 O O B MET A 1 85 ? 65.346 12.480 37.054 0.50 21.32 85 MET A O 1
ATOM 671 N N A VAL A 1 86 ? 64.821 12.095 34.693 0.50 18.55 86 VAL A N 1
ATOM 672 N N B VAL A 1 86 ? 64.164 11.810 35.257 0.50 23.08 86 VAL A N 1
ATOM 673 C CA A VAL A 1 86 ? 65.058 10.684 34.970 0.50 18.67 86 VAL A CA 1
ATOM 674 C CA B VAL A 1 86 ? 64.051 10.411 35.675 0.50 24.16 86 VAL A CA 1
ATOM 675 C C A VAL A 1 86 ? 66.015 10.108 33.911 0.50 19.13 86 VAL A C 1
ATOM 676 C C B VAL A 1 86 ? 64.577 9.561 34.520 0.50 25.38 86 VAL A C 1
ATOM 677 O O A VAL A 1 86 ? 65.844 10.346 32.715 0.50 18.47 86 VAL A O 1
ATOM 678 O O B VAL A 1 86 ? 63.891 9.409 33.515 0.50 25.35 86 VAL A O 1
ATOM 685 N N A THR A 1 87 ? 67.025 9.370 34.366 0.50 19.76 87 THR A N 1
ATOM 686 N N B THR A 1 87 ? 65.793 9.029 34.652 0.50 26.56 87 THR A N 1
ATOM 687 C CA A THR A 1 87 ? 68.026 8.739 33.479 0.50 21.26 87 THR A CA 1
ATOM 688 C CA B THR A 1 87 ? 66.494 8.452 33.496 0.50 28.16 87 THR A CA 1
ATOM 689 C C A THR A 1 87 ? 68.168 7.251 33.787 0.50 21.90 87 THR A C 1
ATOM 690 C C B THR A 1 87 ? 67.398 7.246 33.794 0.50 29.25 87 THR A C 1
ATOM 691 O O A THR A 1 87 ? 67.717 6.791 34.832 0.50 21.31 87 THR A O 1
ATOM 692 O O B THR A 1 87 ? 67.854 7.057 34.918 0.50 28.68 87 THR A O 1
ATOM 699 N N A ALA A 1 88 ? 68.835 6.508 32.901 0.50 23.36 88 ALA A N 1
ATOM 700 N N B ALA A 1 88 ? 67.685 6.470 32.751 0.50 31.07 88 ALA A N 1
ATOM 701 C CA A ALA A 1 88 ? 69.040 5.078 33.123 0.50 25.40 88 ALA A CA 1
ATOM 702 C CA B ALA A 1 88 ? 68.265 5.131 32.886 0.50 32.99 88 ALA A CA 1
ATOM 703 C C A ALA A 1 88 ? 70.354 4.773 33.877 0.50 26.99 88 ALA A C 1
ATOM 704 C C B ALA A 1 88 ? 69.695 5.010 33.425 0.50 34.69 88 ALA A C 1
ATOM 705 O O A ALA A 1 88 ? 70.568 3.660 34.391 0.50 27.34 88 ALA A O 1
ATOM 706 O O B ALA A 1 88 ? 70.008 4.041 34.126 0.50 35.57 88 ALA A O 1
ATOM 709 N N A GLU A 1 89 ? 71.229 5.766 33.952 0.50 28.42 89 GLU A N 1
ATOM 710 N N B GLU A 1 89 ? 70.571 5.955 33.109 0.50 36.18 89 GLU A N 1
ATOM 711 C CA A GLU A 1 89 ? 72.516 5.586 34.609 0.50 30.40 89 GLU A CA 1
ATOM 712 C CA B GLU A 1 89 ? 71.953 5.810 33.565 0.50 37.58 89 GLU A CA 1
ATOM 713 C C A GLU A 1 89 ? 73.162 6.921 34.962 0.50 31.17 89 GLU A C 1
ATOM 714 C C B GLU A 1 89 ? 72.593 7.082 34.120 0.50 38.07 89 GLU A C 1
ATOM 715 O O A GLU A 1 89 ? 73.360 7.781 34.103 0.50 31.03 89 GLU A O 1
ATOM 716 O O B GLU A 1 89 ? 72.427 8.171 33.563 0.50 38.15 89 GLU A O 1
ATOM 727 N N A ALA A 1 90 ? 73.497 7.087 36.235 0.50 32.49 90 ALA A N 1
ATOM 728 N N B ALA A 1 90 ? 73.321 6.912 35.224 0.50 38.52 90 ALA A N 1
ATOM 729 C CA A ALA A 1 90 ? 74.158 8.307 36.682 0.50 33.87 90 ALA A CA 1
ATOM 730 C CA B ALA A 1 90 ? 74.023 8.005 35.885 0.50 39.02 90 ALA A CA 1
ATOM 731 C C A ALA A 1 90 ? 75.564 8.350 36.116 0.50 34.57 90 ALA A C 1
ATOM 732 C C B ALA A 1 90 ? 75.445 8.126 35.367 0.50 39.07 90 ALA A C 1
ATOM 733 O O A ALA A 1 90 ? 76.465 7.683 36.617 0.50 35.31 90 ALA A O 1
ATOM 734 O O B ALA A 1 90 ? 76.284 7.253 35.593 0.50 39.41 90 ALA A O 1
ATOM 737 N N A LYS A 1 91 ? 75.737 9.109 35.044 0.50 35.86 91 LYS A N 1
ATOM 738 N N B LYS A 1 91 ? 75.692 9.212 34.652 0.50 39.23 91 LYS A N 1
ATOM 739 C CA A LYS A 1 91 ? 77.067 9.400 34.527 0.50 36.64 91 LYS A CA 1
ATOM 740 C CA B LYS A 1 91 ? 77.018 9.543 34.160 0.50 38.83 91 LYS A CA 1
ATOM 741 C C A LYS A 1 91 ? 77.331 10.879 34.727 0.50 36.99 91 LYS A C 1
ATOM 742 C C B LYS A 1 91 ? 77.331 10.949 34.647 0.50 38.42 91 LYS A C 1
ATOM 743 O O A LYS A 1 91 ? 76.422 11.705 34.611 0.50 37.09 91 LYS A O 1
ATOM 744 O O B LYS A 1 91 ? 76.436 11.799 34.693 0.50 38.3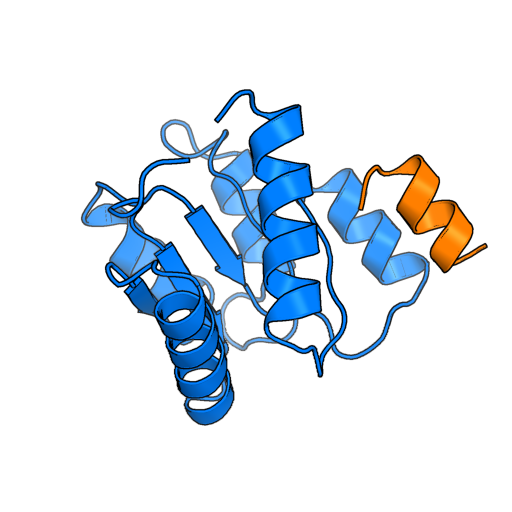2 91 LYS A O 1
ATOM 755 N N . LYS A 1 92 ? 78.581 11.198 35.029 1.00 37.41 92 LYS A N 1
ATOM 756 C CA . LYS A 1 92 ? 79.012 12.557 35.339 1.00 37.82 92 LYS A CA 1
ATOM 757 C C . LYS A 1 92 ? 78.578 13.547 34.236 1.00 36.29 92 LYS A C 1
ATOM 758 O O . LYS A 1 92 ? 78.019 14.604 34.542 1.00 35.68 92 LYS A O 1
ATOM 764 N N . GLU A 1 93 ? 78.808 13.177 32.973 1.00 34.58 93 GLU A N 1
ATOM 765 C CA . GLU A 1 93 ? 78.523 14.035 31.813 1.00 34.03 93 GLU A CA 1
ATOM 766 C C . GLU A 1 93 ? 77.037 14.378 31.733 1.00 32.86 93 GLU A C 1
ATOM 767 O O . GLU A 1 93 ? 76.663 15.517 31.501 1.00 31.35 93 GLU A O 1
ATOM 778 N N . ASN A 1 94 ? 76.202 13.362 31.916 1.00 31.51 94 ASN A N 1
ATOM 779 C CA . ASN A 1 94 ? 74.768 13.511 31.867 1.00 30.73 94 ASN A CA 1
ATOM 780 C C . ASN A 1 94 ? 74.225 14.364 33.035 1.00 29.45 94 ASN A C 1
ATOM 781 O O . ASN A 1 94 ? 73.355 15.200 32.832 1.00 27.89 94 ASN A O 1
ATOM 790 N N . ILE A 1 95 ? 74.755 14.141 34.239 1.00 28.72 95 ILE A N 1
ATOM 791 C CA . ILE A 1 95 ? 74.396 14.913 35.429 1.00 28.44 95 ILE A CA 1
ATOM 792 C C . ILE A 1 95 ? 74.767 16.370 35.235 1.00 27.76 95 ILE A C 1
ATOM 793 O O . ILE A 1 95 ? 73.966 17.252 35.553 1.00 26.60 95 ILE A O 1
ATOM 798 N N . ILE A 1 96 ? 75.985 16.619 34.743 1.00 26.16 96 ILE A N 1
ATOM 799 C CA . ILE A 1 96 ? 76.454 17.990 34.488 1.00 26.40 96 ILE A CA 1
ATOM 800 C C . ILE A 1 96 ? 75.635 18.690 33.387 1.00 24.45 96 ILE A C 1
ATOM 801 O O . ILE A 1 96 ? 75.321 19.872 33.522 1.00 23.35 96 ILE A O 1
ATOM 806 N N . ALA A 1 97 ? 75.241 17.960 32.336 1.00 23.28 97 ALA A N 1
ATOM 807 C CA . ALA A 1 97 ? 74.316 18.530 31.329 1.00 22.61 97 ALA A CA 1
ATOM 808 C C . ALA A 1 97 ? 72.968 18.944 31.931 1.00 22.24 97 ALA A C 1
ATOM 809 O O . ALA A 1 97 ? 72.423 19.995 31.586 1.00 21.02 97 ALA A O 1
ATOM 811 N N . ALA A 1 98 ? 72.428 18.096 32.810 1.00 21.31 98 ALA A N 1
ATOM 812 C CA . ALA A 1 98 ? 71.170 18.376 33.490 1.00 21.72 98 ALA A CA 1
ATOM 813 C C . ALA A 1 98 ? 71.321 19.619 34.365 1.00 21.34 98 ALA A C 1
ATOM 814 O O . ALA A 1 98 ? 70.462 20.495 34.352 1.00 21.50 98 ALA A O 1
ATOM 816 N N . ALA A 1 99 ? 72.432 19.711 35.096 1.00 20.32 99 ALA A N 1
ATOM 817 C CA . ALA A 1 99 ? 72.684 20.889 35.920 1.00 21.25 99 ALA A CA 1
ATOM 818 C C . ALA A 1 99 ? 72.755 22.189 35.099 1.00 20.53 99 ALA A C 1
ATOM 819 O O . ALA A 1 99 ? 72.111 23.188 35.442 1.00 21.11 99 ALA A O 1
ATOM 821 N N . GLN A 1 100 ? 73.538 22.180 34.022 1.00 20.26 100 GLN A N 1
ATOM 822 C CA . GLN A 1 100 ? 73.686 23.355 33.160 1.00 20.54 100 GLN A CA 1
ATOM 823 C C . GLN A 1 100 ? 72.353 23.781 32.568 1.00 20.34 100 GLN A C 1
ATOM 824 O O . GLN A 1 100 ? 72.138 24.957 32.316 1.00 20.06 100 GLN A O 1
ATOM 830 N N . ALA A 1 101 ? 71.474 22.814 32.302 1.00 19.66 101 ALA A N 1
ATOM 831 C CA . ALA A 1 101 ? 70.185 23.124 31.672 1.00 19.62 101 ALA A CA 1
ATOM 832 C C . ALA A 1 101 ? 69.112 23.573 32.679 1.00 19.43 101 ALA A C 1
ATOM 833 O O . ALA A 1 101 ? 68.043 24.037 32.283 1.00 19.94 101 ALA A O 1
ATOM 835 N N . GLY A 1 102 ? 69.380 23.438 33.974 1.00 18.63 102 GLY A N 1
ATOM 836 C CA . GLY A 1 102 ? 68.391 23.843 34.985 1.00 17.67 102 GLY A CA 1
ATOM 837 C C . GLY A 1 102 ? 67.491 22.749 35.555 1.00 18.55 102 GLY A C 1
ATOM 838 O O . GLY A 1 102 ? 66.431 23.056 36.095 1.00 18.51 102 GLY A O 1
ATOM 839 N N . ALA A 1 103 ? 67.890 21.480 35.451 1.00 18.08 103 ALA A N 1
ATOM 840 C CA . ALA A 1 103 ? 67.086 20.392 36.062 1.00 18.22 103 ALA A CA 1
ATOM 841 C C . ALA A 1 103 ? 66.866 20.725 37.534 1.00 18.68 103 ALA A C 1
ATOM 842 O O . ALA A 1 103 ? 67.795 21.142 38.217 1.00 19.52 103 ALA A O 1
ATOM 844 N N . SER A 1 104 ? 65.650 20.519 38.020 1.00 19.46 104 SER A N 1
ATOM 845 C CA . SER A 1 104 ? 65.348 20.730 39.451 1.00 19.24 104 SER A CA 1
ATOM 846 C C . SER A 1 104 ? 65.877 19.559 40.283 1.00 20.06 104 SER A C 1
ATOM 847 O O . SER A 1 104 ? 66.272 19.722 41.449 1.00 20.04 104 SER A O 1
ATOM 850 N N . GLY A 1 105 ? 65.908 18.386 39.653 1.00 19.97 105 GLY A N 1
ATOM 851 C CA . GLY A 1 105 ? 66.374 17.166 40.302 1.00 20.12 105 GLY A CA 1
ATOM 852 C C . GLY A 1 105 ? 66.766 16.148 39.253 1.00 20.47 105 GLY A C 1
ATOM 853 O O . GLY A 1 105 ? 66.539 16.343 38.065 1.00 19.97 105 GLY A O 1
ATOM 854 N N . TYR A 1 106 ? 67.368 15.057 39.706 1.00 21.76 106 TYR A N 1
ATOM 855 C CA . TYR A 1 106 ? 67.902 14.068 38.810 1.00 23.64 106 TYR A CA 1
ATOM 856 C C . TYR A 1 106 ? 67.866 12.731 39.538 1.00 24.18 106 TYR A C 1
ATOM 857 O O . TYR A 1 106 ? 68.404 12.600 40.649 1.00 24.61 106 TYR A O 1
ATOM 866 N N . VAL A 1 107 ? 67.196 11.757 38.943 1.00 23.37 107 VAL A N 1
ATOM 867 C CA . VAL A 1 107 ? 67.047 10.450 39.603 1.00 24.27 107 VAL A CA 1
ATOM 868 C C . VAL A 1 107 ? 67.261 9.352 38.573 1.00 23.76 107 VAL A C 1
ATOM 869 O O . VAL A 1 107 ? 66.836 9.477 37.436 1.00 22.15 107 VAL A O 1
ATOM 873 N N . VAL A 1 108 ? 67.974 8.308 38.972 1.00 24.58 108 VAL A N 1
ATOM 874 C CA . VAL A 1 108 ? 68.295 7.188 38.090 1.00 25.43 108 VAL A CA 1
ATOM 875 C C . VAL A 1 108 ? 67.243 6.070 38.229 1.00 25.82 108 VAL A C 1
ATOM 876 O O . VAL A 1 108 ? 66.890 5.681 39.339 1.00 25.73 108 VAL A O 1
ATOM 880 N N . LYS A 1 109 ? 66.709 5.605 37.103 1.00 25.62 109 LYS A N 1
ATOM 881 C CA . LYS A 1 109 ? 65.821 4.438 37.082 1.00 26.71 109 LYS A CA 1
ATOM 882 C C . LYS A 1 109 ? 66.616 3.167 37.364 1.00 27.18 109 LYS A C 1
ATOM 883 O O . LYS A 1 109 ? 67.746 3.050 36.908 1.00 26.52 109 LYS A O 1
ATOM 889 N N . PRO A 1 110 ? 66.010 2.185 38.078 1.00 28.25 110 PRO A N 1
ATOM 890 C CA . PRO A 1 110 ? 64.679 2.220 38.685 1.00 28.36 110 PRO A CA 1
ATOM 891 C C . PRO A 1 110 ? 64.736 2.854 40.074 1.00 27.34 110 PRO A C 1
ATOM 892 O O . PRO A 1 110 ? 65.796 2.900 40.686 1.00 28.04 110 PRO A O 1
ATOM 896 N N . PHE A 1 111 ? 63.613 3.354 40.567 1.00 27.96 111 PHE A N 1
ATOM 897 C CA . PHE A 1 111 ? 63.587 3.948 41.919 1.00 28.33 111 PHE A CA 1
ATOM 898 C C . PHE A 1 111 ? 62.286 3.634 42.651 1.00 28.22 111 PHE A C 1
ATOM 899 O O . PHE A 1 111 ? 61.277 3.349 42.016 1.00 27.67 111 PHE A O 1
ATOM 907 N N . THR A 1 112 ? 62.322 3.728 43.979 1.00 28.19 112 THR A N 1
ATOM 908 C CA . THR A 1 112 ? 61.180 3.421 44.834 1.00 28.17 112 THR A CA 1
ATOM 909 C C . THR A 1 112 ? 60.310 4.659 45.072 1.00 28.03 112 THR A C 1
ATOM 910 O O . THR A 1 112 ? 60.738 5.787 44.790 1.00 27.63 112 THR A O 1
ATOM 914 N N . ALA A 1 113 ? 59.103 4.467 45.600 1.00 27.15 113 ALA A N 1
ATOM 915 C CA . ALA A 1 113 ? 58.281 5.613 46.003 1.00 27.23 113 ALA A CA 1
ATOM 916 C C . ALA A 1 113 ? 59.019 6.446 47.042 1.00 27.06 113 ALA A C 1
ATOM 917 O O . ALA A 1 113 ? 58.932 7.671 47.035 1.00 27.21 113 ALA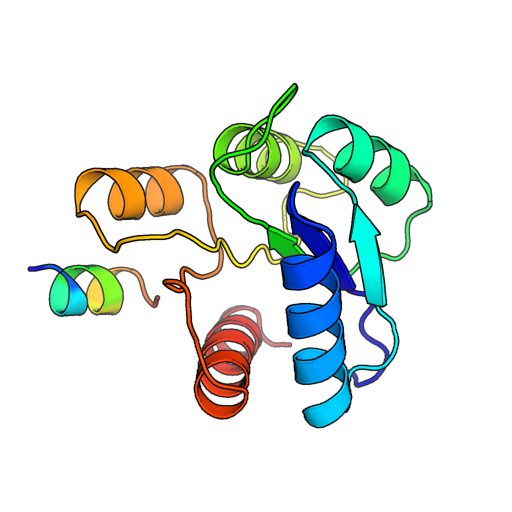 A O 1
ATOM 919 N N . ALA A 1 114 ? 59.759 5.788 47.928 1.00 26.51 114 ALA A N 1
ATOM 920 C CA . ALA A 1 114 ? 60.494 6.503 48.973 1.00 25.67 114 ALA A CA 1
ATOM 921 C C . ALA A 1 114 ? 61.561 7.435 48.383 1.00 24.82 114 ALA A C 1
ATOM 922 O O . ALA A 1 114 ? 61.710 8.573 48.819 1.00 24.13 114 ALA A O 1
ATOM 924 N N . THR A 1 115 ? 62.284 6.946 47.382 1.00 23.75 115 THR A N 1
ATOM 925 C CA . THR A 1 115 ? 63.261 7.753 46.650 1.00 22.97 115 THR A CA 1
ATOM 926 C C . THR A 1 115 ? 62.592 8.901 45.914 1.00 22.64 115 THR A C 1
ATOM 927 O O . THR A 1 115 ? 63.065 10.028 45.996 1.00 22.80 115 THR A O 1
ATOM 931 N N . LEU A 1 116 ? 61.499 8.615 45.217 1.00 22.38 116 LEU A N 1
ATOM 932 C CA . LEU A 1 116 ? 60.705 9.651 44.558 1.00 22.95 116 LEU A CA 1
ATOM 933 C C . LEU A 1 116 ? 60.256 10.754 45.530 1.00 23.64 116 LEU A C 1
ATOM 934 O O . LEU A 1 116 ? 60.448 11.930 45.245 1.00 23.44 116 LEU A O 1
ATOM 939 N N . GLU A 1 117 ? 59.699 10.369 46.681 1.00 24.02 117 GLU A N 1
ATOM 940 C CA . GLU A 1 117 ? 59.277 11.330 47.714 1.00 24.76 117 GLU A CA 1
ATOM 941 C C . GLU A 1 117 ? 60.452 12.172 48.213 1.00 25.01 117 GLU A C 1
ATOM 942 O O . GLU A 1 117 ? 60.318 13.385 48.401 1.00 25.01 117 GLU A O 1
ATOM 953 N N . GLU A 1 118 ? 61.596 11.530 48.417 1.00 24.76 118 GLU A N 1
ATOM 954 C CA . GLU A 1 118 ? 62.802 12.212 48.843 1.00 25.95 118 GLU A CA 1
ATOM 955 C C . GLU A 1 118 ? 63.200 13.270 47.808 1.00 25.01 118 GLU A C 1
ATOM 956 O O . GLU A 1 118 ? 63.475 14.404 48.174 1.00 24.21 118 GLU A O 1
ATOM 967 N N . LYS A 1 119 ? 63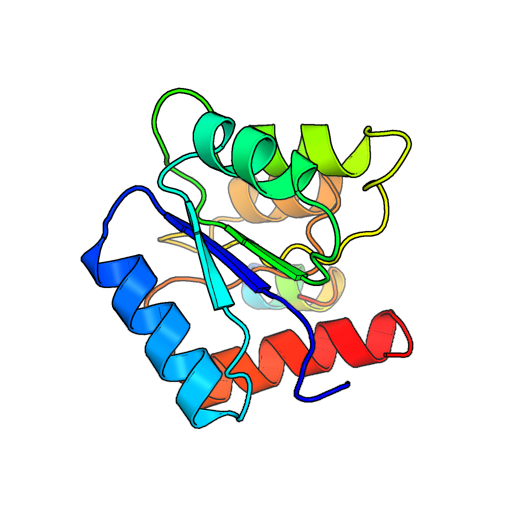.189 12.903 46.525 1.00 24.37 119 LYS A N 1
ATOM 968 C CA . LYS A 1 119 ? 63.622 13.825 45.457 1.00 24.51 119 LYS A CA 1
ATOM 969 C C . LYS A 1 119 ? 62.611 14.960 45.267 1.00 23.99 119 LYS A C 1
ATOM 970 O O . LYS A 1 119 ? 63.008 16.112 45.101 1.00 23.73 119 LYS A O 1
ATOM 976 N N . LEU A 1 120 ? 61.322 14.632 45.304 1.00 22.70 120 LEU A N 1
ATOM 977 C CA . LEU A 1 120 ? 60.269 15.658 45.225 1.00 23.61 120 LEU A CA 1
ATOM 978 C C . LEU A 1 120 ? 60.402 16.651 46.382 1.00 23.87 120 LEU A C 1
ATOM 979 O O . LEU A 1 120 ? 60.376 17.848 46.162 1.00 23.45 120 LEU A O 1
ATOM 984 N N . ASN A 1 121 ? 60.599 16.137 47.597 1.00 23.74 121 ASN A N 1
ATOM 985 C CA . ASN A 1 121 ? 60.729 16.980 48.786 1.00 24.26 121 ASN A CA 1
ATOM 986 C C . ASN A 1 121 ? 61.921 17.905 48.736 1.00 23.84 121 ASN A C 1
ATOM 987 O O . ASN A 1 121 ? 61.836 19.025 49.215 1.00 23.84 121 ASN A O 1
ATOM 992 N N . LYS A 1 122 ? 63.032 17.437 48.165 1.00 23.65 122 LYS A N 1
ATOM 993 C CA . LYS A 1 122 ? 64.225 18.268 47.993 1.00 24.08 122 LYS A CA 1
ATOM 994 C C . LYS A 1 122 ? 63.902 19.461 47.084 1.00 23.52 122 LYS A C 1
ATOM 995 O O . LYS A 1 122 ? 64.320 20.594 47.350 1.00 24.23 122 LYS A O 1
ATOM 1005 N N . ILE A 1 123 ? 63.147 19.200 46.024 1.00 22.70 123 ILE A N 1
ATOM 1006 C CA . ILE A 1 123 ? 62.738 20.238 45.062 1.00 22.75 123 ILE A CA 1
ATOM 1007 C C . ILE A 1 123 ? 61.749 21.223 45.701 1.00 23.75 123 ILE A C 1
ATOM 1008 O O . ILE A 1 123 ? 61.893 22.441 45.552 1.00 23.17 123 ILE A O 1
ATOM 1013 N N . PHE A 1 124 ? 60.764 20.692 46.426 1.00 24.33 124 PHE A N 1
ATOM 1014 C CA . PHE A 1 124 ? 59.767 21.540 47.095 1.00 25.22 124 PHE A CA 1
ATOM 1015 C C . PHE A 1 124 ? 60.437 22.472 48.084 1.00 26.95 124 PHE A C 1
ATOM 1016 O O . PHE A 1 124 ? 60.066 23.640 48.174 1.00 27.76 124 PHE A O 1
ATOM 1024 N N . GLU A 1 125 ? 61.415 21.954 48.820 1.00 28.53 125 GLU A N 1
ATOM 1025 C CA . GLU A 1 125 ? 62.122 22.735 49.830 1.00 31.14 125 GLU A CA 1
ATOM 1026 C C . GLU A 1 125 ? 62.920 23.883 49.200 1.00 31.42 125 GLU A C 1
ATOM 1027 O O . GLU A 1 125 ? 62.823 25.037 49.649 1.00 31.34 125 GLU A O 1
ATOM 1038 N N . LYS A 1 126 ? 63.680 23.591 48.149 1.00 31.19 126 LYS A N 1
ATOM 1039 C CA . LYS A 1 126 ? 64.448 24.641 47.490 1.00 31.71 126 LYS A CA 1
ATOM 1040 C C . LYS A 1 126 ? 63.545 25.737 46.897 1.00 31.44 126 LYS A C 1
ATOM 1041 O O . LYS A 1 126 ? 63.885 26.920 46.941 1.00 31.78 126 LYS A O 1
ATOM 1047 N N . LEU A 1 127 ? 62.396 25.335 46.369 1.00 30.92 127 LEU A N 1
ATOM 1048 C CA . LEU A 1 127 ? 61.489 26.250 45.695 1.00 31.58 127 LEU A CA 1
ATOM 1049 C C . LEU A 1 127 ? 60.485 26.909 46.624 1.00 32.19 127 LEU A C 1
ATOM 1050 O O . LEU A 1 127 ? 59.687 27.731 46.174 1.00 32.55 127 LEU A O 1
ATOM 1055 N N . GLY A 1 128 ? 60.519 26.541 47.907 1.00 32.91 128 GLY A N 1
ATOM 1056 C CA . GLY A 1 128 ? 59.564 27.060 48.897 1.00 33.89 128 GLY A CA 1
ATOM 1057 C C . GLY A 1 128 ? 58.130 26.652 48.616 1.00 34.47 128 GLY A C 1
ATOM 1058 O O . GLY A 1 128 ? 57.182 27.420 48.871 1.00 34.78 128 GLY A O 1
ATOM 1059 N N . MET A 1 129 ? 57.968 25.439 48.091 1.00 34.06 129 MET A N 1
ATOM 1060 C CA . MET A 1 129 ? 56.659 24.858 47.849 1.00 33.80 129 MET A CA 1
ATOM 1061 C C . MET A 1 129 ? 56.280 23.962 49.030 1.00 34.53 129 MET A C 1
ATOM 1062 O O . MET A 1 129 ? 55.097 23.776 49.266 1.00 35.07 129 MET A O 1
ATOM 1068 N N . GLN B 2 5 ? 82.769 10.936 43.425 1.00 61.72 204 GLN B N 1
ATOM 1069 C CA . GLN B 2 5 ? 82.568 12.036 42.425 1.00 61.74 204 GLN B CA 1
ATOM 1070 C C . GLN B 2 5 ? 81.153 12.063 41.795 1.00 61.62 204 GLN B C 1
ATOM 1071 O O . GLN B 2 5 ? 80.753 13.108 41.283 1.00 62.05 204 GLN B O 1
ATOM 1077 N N . VAL B 2 6 ? 80.411 10.944 41.841 1.00 61.32 205 VAL B N 1
ATOM 1078 C CA . VAL B 2 6 ? 79.020 10.888 41.316 1.00 61.03 205 VAL B CA 1
ATOM 1079 C C . VAL B 2 6 ? 77.997 11.314 42.370 1.00 60.75 205 VAL B C 1
ATOM 1080 O O . VAL B 2 6 ? 77.375 12.371 42.232 1.00 60.92 205 VAL B O 1
ATOM 1084 N N . ASP B 2 7 ? 77.833 10.496 43.414 1.00 60.15 206 ASP B N 1
ATOM 1085 C CA . ASP B 2 7 ? 76.944 10.823 44.534 1.00 59.10 206 ASP B CA 1
ATOM 1086 C C . ASP B 2 7 ? 77.383 12.132 45.196 1.0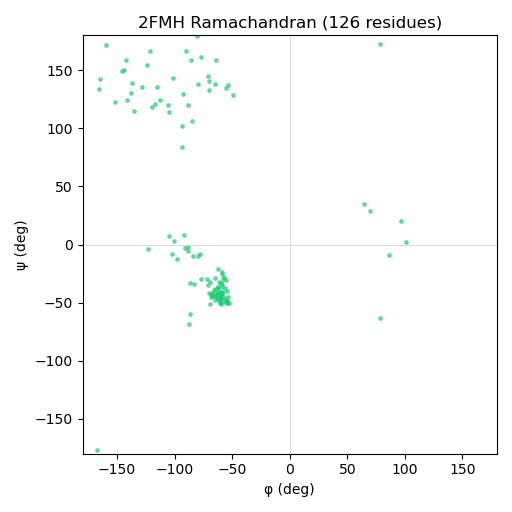0 57.73 206 ASP B C 1
ATOM 1087 O O . ASP B 2 7 ? 76.572 12.851 45.793 1.00 57.59 206 ASP B O 1
ATOM 1092 N N . ASP B 2 8 ? 78.671 12.437 45.053 1.00 55.74 207 ASP B N 1
ATOM 1093 C CA . ASP B 2 8 ? 79.286 13.629 45.630 1.00 53.57 207 ASP B CA 1
ATOM 1094 C C . ASP B 2 8 ? 79.073 14.868 44.742 1.00 51.28 207 ASP B C 1
ATOM 1095 O O . ASP B 2 8 ? 78.933 15.992 45.236 1.00 50.88 207 ASP B O 1
ATOM 1100 N N . LEU B 2 9 ? 79.059 14.650 43.428 1.00 48.15 208 LEU B N 1
ATOM 1101 C CA . LEU B 2 9 ? 78.676 15.680 42.470 1.00 44.84 208 LEU B CA 1
ATOM 1102 C C . LEU B 2 9 ? 77.177 15.978 42.606 1.00 42.27 208 LEU B C 1
ATOM 1103 O O . LEU B 2 9 ? 76.763 17.137 42.576 1.00 41.40 208 LEU B O 1
ATOM 1108 N N . LEU B 2 10 ? 76.378 14.926 42.760 1.00 39.62 209 LEU B N 1
ATOM 1109 C CA . LEU B 2 10 ? 74.939 15.077 43.001 1.00 37.97 209 LEU B CA 1
ATOM 1110 C C . LEU B 2 10 ? 74.655 15.949 44.223 1.00 36.98 209 LEU B C 1
ATOM 1111 O O . LEU B 2 10 ? 73.856 16.885 44.139 1.00 35.90 209 LEU B O 1
ATOM 1116 N N . ASP B 2 11 ? 75.343 15.678 45.337 1.00 36.11 210 ASP B N 1
ATOM 1117 C CA . ASP B 2 11 ? 75.220 16.492 46.555 1.00 35.71 210 ASP B CA 1
ATOM 1118 C C . ASP B 2 11 ? 75.500 17.961 46.263 1.00 34.92 210 ASP B C 1
ATOM 1119 O O . ASP B 2 11 ? 74.736 18.836 46.659 1.00 33.91 210 ASP B O 1
ATOM 1128 N N . SER B 2 12 ? 76.603 18.226 45.568 1.00 34.63 211 SER B N 1
ATOM 1129 C CA . SER B 2 12 ? 76.994 19.596 45.234 1.00 34.95 211 SER B CA 1
ATOM 1130 C C . SER B 2 12 ? 75.905 20.346 44.474 1.00 34.80 211 SER B C 1
ATOM 1131 O O . SER B 2 12 ? 75.668 21.539 44.704 1.00 35.27 211 SER B O 1
ATOM 1136 N N . LEU B 2 13 ? 75.216 19.621 43.600 1.00 34.36 212 LEU B N 1
ATOM 1137 C CA . LEU B 2 13 ? 74.121 20.157 42.781 1.00 34.03 212 LEU B CA 1
ATOM 1138 C C . LEU B 2 13 ? 72.786 20.277 43.497 1.00 33.88 212 LEU B C 1
ATOM 1139 O O . LEU B 2 13 ? 71.834 20.884 42.985 1.00 34.80 212 LEU B O 1
ATOM 1144 N N . GLY B 2 14 ? 72.708 19.715 44.693 1.00 32.55 213 GLY B N 1
ATOM 1145 C CA . GLY B 2 14 ? 71.440 19.630 45.401 1.00 31.56 213 GLY B CA 1
ATOM 1146 C C . GLY B 2 14 ? 70.492 18.644 44.742 1.00 30.43 213 GLY B C 1
ATOM 1147 O O . GLY B 2 14 ? 69.262 18.812 44.827 1.00 30.83 213 GLY B O 1
ATOM 1148 N N . PHE B 2 15 ? 71.054 17.629 44.080 1.00 28.30 214 PHE B N 1
ATOM 1149 C CA . PHE B 2 15 ? 70.256 16.572 43.470 1.00 27.77 214 PHE B CA 1
ATOM 1150 C C . PHE B 2 15 ? 70.180 15.360 44.409 1.00 28.80 214 PHE B C 1
ATOM 1151 O O . PHE B 2 15 ? 69.380 14.444 44.206 1.00 29.31 214 PHE B O 1
#

B-factor: mean 28.74, std 8.29, range [14.05, 64.0]

Sequence (139 aa):
ADKELKFLVVDDFSTMRRIVRNLLKELGFNNVEEAEDGVDALNKLQAGGFGFIISDWNMPNMDGLELLKTIRADSAMSALPVLMMVVTTAAEEAAKKKENIIAAAQAGASGYVVKPFTAATLEEKLNKIFEKLGMQVDDLLDSLGF

Foldseek 3Di:
DDLAAAEEEEALDVVVSVVVCVLNVVVNNNRYHYANALVRVVVVCVVDRHAAYEAEADGPPHGPLNSLLCQCVDPPRNPRAYEYEYADDDPVVVVSCVVSPHLYYHHPDDHSVVVVVGVVSSCVVVVD/DVVVVCVVVVD

InterPro domains:
  IPR001789 Signal transduction response regulator, receiver domain [PF00072] (9-120)
  IPR001789 Signal transduction response regulator, receiver domain [PS50110] (7-124)
  IPR001789 Signal transduction response regulator, receiver domain [SM00448] (6-120)
  IPR011006 CheY-like superfamily [SSF52172] (5-125)
  IPR052048 Signal Transduction Response Regulator [PTHR43228] (8-126)

Nearest PDB structures (foldseek):
  3olv-assembly2_B  TM=9.944E-01  e=1.232E-23  Escherichia coli K-12
  1c4w-assembly1_A  TM=1.000E+00  e=5.418E-23  Escherichia coli
  3fft-assembly2_B  TM=9.905E-01  e=4.466E-23  Escherichia coli K-12
  3f7n-assembly2_B  TM=9.931E-01  e=7.476E-23  Escherichia coli K-12
  3ffx-assembly2_B  TM=9.934E-01  e=2.382E-22  Escherichia coli K-12

CATH classification: 3.40.50.2300

Radius of gyration: 13.63 Å; Cα contacts (8 Å, |Δi|>4): 244; chains: 2; bounding box: 36×32×32 Å

Organism: Salmonella typhimurium (strain LT2 / SGSC1412 / ATCC 700720) (NCBI:txid99287)

Solvent-accessible surface area: 7326 Å² total; per-residue (Å²): 61,97,113,103,27,37,0,0,2,2,5,48,138,69,88,31,32,162,78,4,89,79,25,0,139,125,41,15,19,86,50,11,72,44,2,97,7,0,80,31,0,41,92,84,12,147,86,32,69,20,14,0,0,2,0,10,42,122,12,73,126,19,38,0,32,87,0,0,114,58,0,59,93,46,118,94,32,50,84,26,8,0,0,0,4,11,84,104,28,123,115,149,25,0,60,25,0,31,148,12,28,10,29,3,2,6,46,49,134,27,84,13,58,39,0,80,104,46,1,83,102,6,13,144,174,86,73,89,178,53,119,98,33,25,106,95,54,42,18